Protein AF-A0A9W9X1J3-F1 (afdb_monomer_lite)

Radius of gyration: 23.5 Å; chains: 1; bounding box: 59×31×64 Å

Structure (mmCIF, N/CA/C/O backbone):
data_AF-A0A9W9X1J3-F1
#
_entry.id   AF-A0A9W9X1J3-F1
#
loop_
_atom_site.group_PDB
_atom_site.id
_atom_site.type_symbol
_atom_site.label_atom_id
_atom_site.label_alt_id
_atom_site.label_comp_id
_atom_site.label_asym_id
_atom_site.label_entity_id
_atom_site.label_seq_id
_atom_site.pdbx_PDB_ins_code
_atom_site.Cartn_x
_atom_site.Cartn_y
_atom_site.Cartn_z
_atom_site.occupancy
_atom_site.B_iso_or_equiv
_atom_site.auth_seq_id
_atom_site.auth_comp_id
_atom_site.auth_asym_id
_atom_site.auth_atom_id
_atom_site.pdbx_PDB_model_num
ATOM 1 N N . MET A 1 1 ? 23.531 8.772 -11.572 1.00 43.81 1 MET A N 1
ATOM 2 C CA . MET A 1 1 ? 22.486 8.108 -12.380 1.00 43.81 1 MET A CA 1
ATOM 3 C C . MET A 1 1 ? 21.165 8.314 -11.669 1.00 43.81 1 MET A C 1
ATOM 5 O O . MET A 1 1 ? 21.098 8.002 -10.487 1.00 43.81 1 MET A O 1
ATOM 9 N N . ALA A 1 2 ? 20.182 8.943 -12.313 1.00 55.97 2 ALA A N 1
ATOM 10 C CA . ALA A 1 2 ? 18.883 9.170 -11.688 1.00 55.97 2 ALA A CA 1
ATOM 11 C C . ALA A 1 2 ? 18.196 7.815 -11.471 1.00 55.97 2 ALA A C 1
ATOM 13 O O . ALA A 1 2 ? 18.075 7.030 -12.409 1.00 55.97 2 ALA A O 1
ATOM 14 N N . SER A 1 3 ? 17.802 7.530 -10.230 1.00 65.88 3 SER A N 1
ATOM 15 C CA . SER A 1 3 ? 16.938 6.395 -9.912 1.00 65.88 3 SER A CA 1
ATOM 16 C C . SER A 1 3 ? 15.629 6.577 -10.677 1.00 65.88 3 SER A C 1
ATOM 18 O O . SER A 1 3 ? 14.841 7.455 -10.343 1.00 65.88 3 SER A O 1
ATOM 20 N N . ASN A 1 4 ? 15.382 5.743 -11.685 1.00 74.12 4 ASN A N 1
ATOM 21 C CA . ASN A 1 4 ? 14.089 5.609 -12.367 1.00 74.12 4 ASN A CA 1
ATOM 22 C C . ASN A 1 4 ? 13.047 4.862 -11.509 1.00 74.12 4 ASN A C 1
ATOM 24 O O . ASN A 1 4 ? 12.029 4.395 -12.021 1.00 74.12 4 ASN A O 1
ATOM 28 N N . GLY A 1 5 ? 13.322 4.706 -10.210 1.00 82.00 5 GLY A N 1
ATOM 29 C CA . GLY A 1 5 ? 12.421 4.125 -9.234 1.00 82.00 5 GLY A CA 1
ATOM 30 C C . GLY A 1 5 ? 11.772 5.180 -8.344 1.00 82.00 5 GLY A C 1
ATOM 31 O O . GLY A 1 5 ? 12.446 6.091 -7.859 1.00 82.00 5 GLY A O 1
ATOM 32 N N . SER A 1 6 ? 10.478 5.013 -8.090 1.00 87.56 6 SER A N 1
ATOM 33 C CA . SER A 1 6 ? 9.715 5.735 -7.071 1.00 87.56 6 SER A CA 1
ATOM 34 C C . SER A 1 6 ? 9.300 4.765 -5.970 1.00 87.56 6 SER A C 1
ATOM 36 O O . SER A 1 6 ? 8.973 3.612 -6.243 1.00 87.56 6 SER A O 1
ATOM 38 N N . ALA A 1 7 ? 9.302 5.220 -4.724 1.00 89.94 7 ALA A N 1
ATOM 39 C CA . ALA A 1 7 ? 8.794 4.452 -3.596 1.00 89.94 7 ALA A CA 1
ATOM 40 C C . ALA A 1 7 ? 7.518 5.109 -3.061 1.00 89.94 7 ALA A C 1
ATOM 42 O O . ALA A 1 7 ? 7.412 6.333 -3.011 1.00 89.94 7 ALA A O 1
ATOM 43 N N . PHE A 1 8 ? 6.550 4.278 -2.690 1.00 90.75 8 PHE A N 1
ATOM 44 C CA . PHE A 1 8 ? 5.265 4.675 -2.135 1.00 90.75 8 PHE A CA 1
ATOM 45 C C . PHE A 1 8 ? 5.118 4.050 -0.755 1.00 90.75 8 PHE A C 1
ATOM 47 O O . PHE A 1 8 ? 5.208 2.829 -0.614 1.00 90.75 8 PHE A O 1
ATOM 54 N N . TRP A 1 9 ? 4.874 4.887 0.249 1.00 92.38 9 TRP A N 1
ATOM 55 C CA . TRP A 1 9 ? 4.652 4.467 1.627 1.00 92.38 9 TRP A CA 1
ATOM 56 C C . TRP A 1 9 ? 3.167 4.554 1.946 1.00 92.38 9 TRP A C 1
ATOM 58 O O . TRP A 1 9 ? 2.563 5.623 1.870 1.00 92.38 9 TRP A O 1
ATOM 68 N N . PHE A 1 10 ? 2.581 3.423 2.312 1.00 90.69 10 PHE A N 1
ATOM 69 C CA . PHE A 1 10 ? 1.196 3.323 2.738 1.00 90.69 10 PHE A CA 1
ATOM 70 C C . PHE A 1 10 ? 1.168 3.047 4.232 1.00 90.69 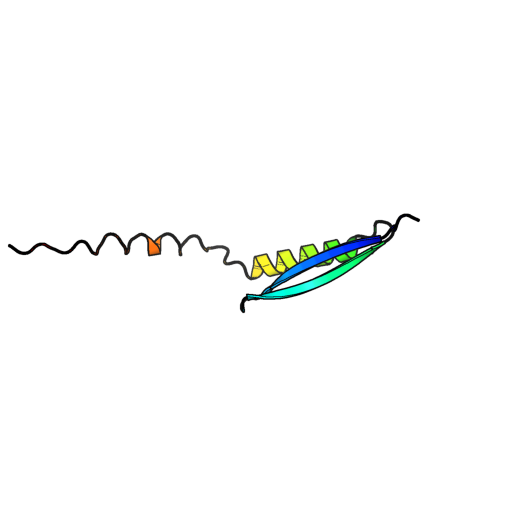10 PHE A C 1
ATOM 72 O O . PHE A 1 10 ? 1.569 1.973 4.682 1.00 90.69 10 PHE A O 1
ATOM 79 N N . LEU A 1 11 ? 0.687 4.023 4.997 1.00 90.69 11 LEU A N 1
ATOM 80 C CA . LEU A 1 11 ? 0.509 3.891 6.434 1.00 90.69 11 LEU A CA 1
ATOM 81 C C . LEU A 1 11 ? -0.961 3.622 6.740 1.00 90.69 11 LEU A C 1
ATOM 83 O O . LEU A 1 11 ? -1.852 4.321 6.256 1.00 90.69 11 LEU A O 1
ATOM 87 N N . LYS A 1 12 ? -1.212 2.620 7.578 1.00 86.12 12 LYS A N 1
ATOM 88 C CA . LYS A 1 12 ? -2.546 2.304 8.084 1.00 86.12 12 LYS A CA 1
ATOM 89 C C . LYS A 1 12 ? -2.512 2.242 9.602 1.00 86.12 12 LYS A C 1
ATOM 91 O O . LYS A 1 12 ? -1.731 1.470 10.161 1.00 86.12 12 LYS A O 1
ATOM 96 N N . ILE A 1 13 ? -3.400 2.998 10.242 1.00 86.50 13 ILE A N 1
ATOM 97 C CA . ILE A 1 13 ? -3.698 2.861 11.665 1.00 86.50 13 ILE A CA 1
ATOM 98 C C . ILE A 1 13 ? -4.808 1.822 11.856 1.00 86.50 13 ILE A C 1
ATOM 100 O O . ILE A 1 13 ? -5.818 1.832 11.149 1.00 86.50 13 ILE A O 1
ATOM 104 N N . SER A 1 14 ? -4.593 0.865 12.748 1.00 82.31 14 SER A N 1
ATOM 105 C CA . SER A 1 14 ? -5.592 -0.134 13.130 1.00 82.31 14 SER A CA 1
ATOM 106 C C . SER A 1 14 ? -6.510 0.381 14.242 1.00 82.31 14 SER A C 1
ATOM 108 O O . SER A 1 14 ? -6.263 1.423 14.844 1.00 82.31 14 SER A O 1
ATOM 110 N N . ASN A 1 15 ? -7.570 -0.375 14.545 1.00 82.12 15 ASN A N 1
ATOM 111 C CA . ASN A 1 15 ? -8.516 -0.029 15.612 1.00 82.12 15 ASN A CA 1
ATOM 112 C C . ASN A 1 15 ? -7.871 0.003 17.008 1.00 82.12 15 ASN A C 1
ATOM 114 O O . ASN A 1 15 ? -8.367 0.696 17.885 1.00 82.12 15 ASN A O 1
ATOM 118 N N . ASP A 1 16 ? -6.775 -0.729 17.219 1.00 89.81 16 ASP A N 1
ATOM 119 C CA . ASP A 1 16 ? -5.962 -0.681 18.440 1.00 89.81 16 ASP A CA 1
ATOM 120 C C . ASP A 1 16 ? -4.878 0.412 18.392 1.00 89.81 16 ASP A C 1
ATOM 122 O O . ASP A 1 16 ? -3.896 0.350 19.130 1.00 89.81 16 ASP A O 1
ATOM 126 N N . SER A 1 17 ? -5.048 1.410 17.519 1.00 84.88 17 SER A N 1
ATOM 127 C CA . SER A 1 17 ? -4.165 2.572 17.360 1.00 84.88 17 SER A CA 1
ATOM 128 C C . SER A 1 17 ? -2.715 2.224 17.003 1.00 84.88 17 SER A C 1
ATOM 130 O O . SER A 1 17 ? -1.807 3.024 17.233 1.00 84.88 17 SER A O 1
ATOM 132 N N . LYS A 1 18 ? -2.473 1.043 16.421 1.00 91.94 18 LYS A N 1
ATOM 133 C CA . LYS A 1 18 ? -1.143 0.640 15.954 1.00 91.94 18 LYS A CA 1
ATOM 134 C C . LYS A 1 18 ? -0.936 1.052 14.506 1.00 91.94 18 LYS A C 1
ATOM 136 O O . LYS A 1 18 ? -1.816 0.896 13.661 1.00 91.94 18 LYS A O 1
ATOM 141 N N . TRP A 1 19 ? 0.261 1.544 14.216 1.00 90.06 19 TRP A N 1
ATOM 142 C CA . TRP A 1 19 ? 0.679 1.849 12.855 1.00 90.06 19 TRP A CA 1
ATOM 143 C C . TRP A 1 19 ? 1.218 0.598 12.170 1.00 90.06 19 TRP A C 1
ATOM 145 O O . TRP A 1 19 ? 2.000 -0.161 12.740 1.00 90.06 19 TRP A O 1
ATOM 155 N N . SER A 1 20 ? 0.798 0.405 10.928 1.00 89.00 20 SER A N 1
ATOM 156 C CA . SER A 1 20 ? 1.353 -0.579 10.004 1.00 89.00 20 SER A CA 1
ATOM 157 C C . SER A 1 20 ? 1.825 0.140 8.747 1.00 89.00 20 SER A C 1
ATOM 159 O O . SER A 1 20 ? 1.146 1.052 8.267 1.00 89.00 20 SER A O 1
ATOM 161 N N . GLU A 1 21 ? 2.991 -0.256 8.242 1.00 92.19 21 GLU A N 1
ATOM 162 C CA . GLU A 1 21 ? 3.625 0.327 7.063 1.00 92.19 21 GLU A CA 1
ATOM 163 C C . GLU A 1 21 ? 3.710 -0.708 5.941 1.00 92.19 21 GLU A C 1
ATOM 165 O O . GLU A 1 21 ? 4.087 -1.862 6.158 1.00 92.19 21 GLU A O 1
ATOM 170 N N . HIS A 1 22 ? 3.384 -0.272 4.728 1.00 90.06 22 HIS A N 1
ATOM 171 C CA . HIS A 1 22 ? 3.595 -1.032 3.507 1.00 90.06 22 HIS A CA 1
ATOM 172 C C . HIS A 1 22 ? 4.315 -0.164 2.479 1.00 90.06 22 HIS A C 1
ATOM 174 O O . HIS A 1 22 ? 3.804 0.880 2.075 1.00 90.06 22 HIS A O 1
ATOM 180 N N . VAL A 1 23 ? 5.491 -0.611 2.038 1.00 92.12 23 VAL A N 1
ATOM 181 C CA . VAL A 1 23 ? 6.294 0.084 1.027 1.00 92.12 23 VAL A CA 1
ATOM 182 C C . VAL A 1 23 ? 6.159 -0.635 -0.308 1.00 92.12 23 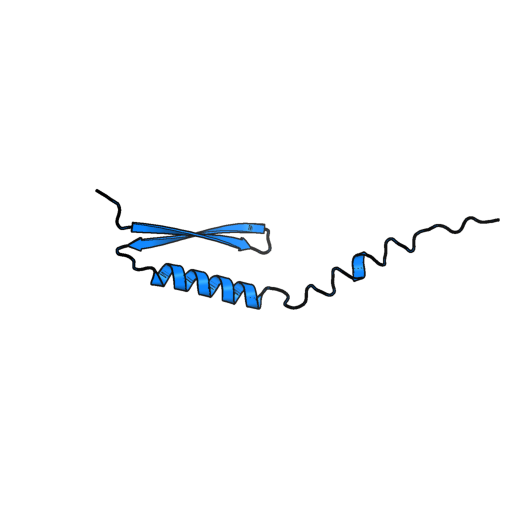VAL A C 1
ATOM 184 O O . VAL A 1 23 ? 6.405 -1.837 -0.399 1.00 92.12 23 VAL A O 1
ATOM 187 N N . VAL A 1 24 ? 5.787 0.104 -1.350 1.00 90.81 24 VAL A N 1
ATOM 188 C CA . VAL A 1 24 ? 5.718 -0.392 -2.728 1.00 90.81 24 VAL A CA 1
ATOM 189 C C . VAL A 1 24 ? 6.700 0.397 -3.575 1.00 90.81 24 VAL A C 1
ATOM 191 O O . VAL A 1 24 ? 6.647 1.624 -3.621 1.00 90.81 24 VAL A O 1
ATOM 194 N N . THR A 1 25 ? 7.601 -0.302 -4.257 1.00 90.38 25 THR A N 1
ATOM 195 C CA . THR A 1 25 ? 8.520 0.312 -5.214 1.00 90.38 25 THR A CA 1
ATOM 196 C C . THR A 1 25 ? 7.966 0.162 -6.626 1.00 90.38 25 THR A C 1
ATOM 198 O O . THR A 1 25 ? 7.524 -0.907 -7.036 1.00 90.38 25 THR A O 1
ATOM 201 N N . ALA A 1 26 ? 7.979 1.259 -7.369 1.00 87.94 26 ALA A N 1
ATOM 202 C CA . ALA A 1 26 ? 7.659 1.319 -8.784 1.00 87.94 26 ALA A CA 1
ATOM 203 C C . ALA A 1 26 ? 8.936 1.652 -9.550 1.00 87.94 26 ALA A C 1
ATOM 205 O O . ALA A 1 26 ? 9.736 2.468 -9.095 1.00 87.94 26 ALA A O 1
ATOM 206 N N . ARG A 1 27 ? 9.123 1.051 -10.721 1.00 85.94 27 ARG A N 1
ATOM 207 C CA . ARG A 1 27 ? 10.156 1.442 -11.687 1.00 85.94 27 ARG A CA 1
ATOM 208 C C . ARG A 1 27 ? 9.503 1.746 -13.018 1.00 85.94 27 ARG A C 1
ATOM 210 O O . ARG A 1 27 ? 8.429 1.219 -13.296 1.00 85.94 27 ARG A O 1
ATOM 217 N N . ASP A 1 28 ? 10.154 2.587 -13.814 1.00 86.88 28 ASP A N 1
ATOM 218 C CA . ASP A 1 28 ? 9.769 2.838 -15.208 1.00 86.88 28 ASP A CA 1
ATOM 219 C C . ASP A 1 28 ? 8.300 3.270 -15.349 1.00 86.88 28 ASP A C 1
ATOM 221 O O . ASP A 1 28 ? 7.589 2.861 -16.262 1.00 86.88 28 ASP A O 1
ATOM 225 N N . ASN A 1 29 ? 7.832 4.086 -14.399 1.00 81.25 29 ASN A N 1
ATOM 226 C CA . ASN A 1 29 ? 6.451 4.564 -14.300 1.00 81.25 29 ASN A CA 1
ATOM 227 C C . ASN A 1 29 ? 5.379 3.461 -14.142 1.00 81.25 29 ASN A C 1
ATOM 229 O O . ASN A 1 29 ? 4.198 3.706 -14.383 1.00 81.25 29 ASN A O 1
ATOM 233 N N . ASN A 1 30 ? 5.753 2.253 -13.708 1.00 87.56 30 ASN A N 1
ATOM 234 C CA . ASN A 1 30 ? 4.809 1.174 -13.421 1.00 87.56 30 ASN A CA 1
ATOM 235 C C . ASN A 1 30 ? 4.199 1.329 -12.018 1.00 87.56 30 ASN A C 1
ATOM 237 O O . ASN A 1 30 ? 4.719 0.809 -11.028 1.00 87.56 30 ASN A O 1
ATOM 241 N N . PHE A 1 31 ? 3.089 2.062 -11.942 1.00 88.50 31 PHE A N 1
ATOM 242 C CA . PHE A 1 31 ? 2.417 2.400 -10.684 1.00 88.50 31 PHE A CA 1
ATOM 243 C C . PHE A 1 31 ? 1.251 1.472 -10.321 1.00 88.50 31 PHE A C 1
ATOM 245 O O . PHE A 1 31 ? 0.629 1.669 -9.278 1.00 88.50 31 PHE A O 1
ATOM 252 N N . GLU A 1 32 ? 0.959 0.452 -11.132 1.00 91.81 32 GLU A N 1
ATOM 253 C CA . GLU A 1 32 ? -0.233 -0.402 -10.988 1.00 91.81 32 GLU A CA 1
ATOM 254 C C . GLU A 1 32 ? -0.350 -1.032 -9.595 1.00 91.81 32 GLU A C 1
ATOM 256 O O . GLU A 1 32 ? -1.420 -1.048 -8.990 1.00 91.81 32 GLU A O 1
ATOM 261 N N . HIS A 1 33 ? 0.771 -1.480 -9.026 1.00 88.88 33 HIS A N 1
ATOM 262 C CA . HIS A 1 33 ? 0.790 -2.074 -7.689 1.00 88.88 33 HIS A CA 1
ATOM 263 C C . HIS A 1 33 ? 0.492 -1.047 -6.587 1.00 88.88 33 HIS A C 1
ATOM 265 O O . HIS A 1 33 ? -0.236 -1.348 -5.639 1.00 88.88 33 HIS A O 1
ATOM 271 N N . ALA A 1 34 ? 1.016 0.175 -6.717 1.00 90.56 34 ALA A N 1
ATOM 272 C CA . ALA A 1 34 ? 0.760 1.253 -5.765 1.00 90.56 34 ALA A CA 1
ATOM 273 C C . ALA A 1 34 ? -0.701 1.727 -5.852 1.00 90.56 34 ALA A C 1
ATOM 275 O O . ALA A 1 34 ? -1.366 1.878 -4.827 1.00 90.56 34 ALA A O 1
ATOM 276 N N . LEU A 1 35 ? -1.233 1.888 -7.068 1.00 92.44 35 LEU A N 1
ATOM 277 C CA . LEU A 1 35 ? -2.634 2.250 -7.296 1.00 92.44 35 LEU A CA 1
ATOM 278 C C . LEU A 1 35 ? -3.588 1.158 -6.801 1.00 92.44 35 LEU A C 1
ATOM 280 O O . LEU A 1 35 ? -4.574 1.461 -6.129 1.00 92.44 35 LEU A O 1
ATOM 284 N N . GLY A 1 36 ? -3.273 -0.112 -7.059 1.00 92.94 36 GLY A N 1
ATOM 285 C CA . GLY A 1 36 ? -4.049 -1.247 -6.567 1.00 92.94 36 GLY A CA 1
ATOM 286 C C . GLY A 1 36 ? -4.143 -1.268 -5.041 1.00 92.94 36 GLY A C 1
ATOM 287 O O . GLY A 1 36 ? -5.236 -1.422 -4.489 1.00 92.94 36 GLY A O 1
ATOM 288 N N . LEU A 1 37 ? -3.022 -1.039 -4.347 1.00 90.75 37 LEU A N 1
ATOM 289 C CA . LEU A 1 37 ? -2.999 -0.974 -2.885 1.00 90.75 37 LEU A CA 1
ATOM 290 C C . LEU A 1 37 ? -3.787 0.231 -2.349 1.00 90.75 37 LEU A C 1
ATOM 292 O O . LEU A 1 37 ? -4.553 0.084 -1.394 1.00 90.75 37 LEU A O 1
ATOM 296 N N . LEU A 1 38 ? -3.669 1.395 -2.995 1.00 91.19 38 LEU A N 1
ATOM 297 C CA . LEU A 1 38 ? -4.433 2.593 -2.645 1.00 91.19 38 LEU A CA 1
ATOM 298 C C . LEU A 1 38 ? -5.948 2.348 -2.737 1.00 91.19 38 LEU A C 1
ATOM 300 O O . LEU A 1 38 ? -6.692 2.626 -1.795 1.00 91.19 38 LEU A O 1
ATOM 304 N N . VAL A 1 39 ? -6.407 1.773 -3.852 1.00 92.62 39 VAL A N 1
ATOM 305 C CA . VAL A 1 39 ? -7.824 1.446 -4.072 1.00 92.62 39 VAL A CA 1
ATOM 306 C C . VAL A 1 39 ? -8.316 0.424 -3.048 1.00 92.62 39 VAL A C 1
ATOM 308 O O . VAL A 1 39 ? -9.420 0.564 -2.516 1.00 92.62 39 VAL A O 1
ATOM 311 N N . TYR A 1 4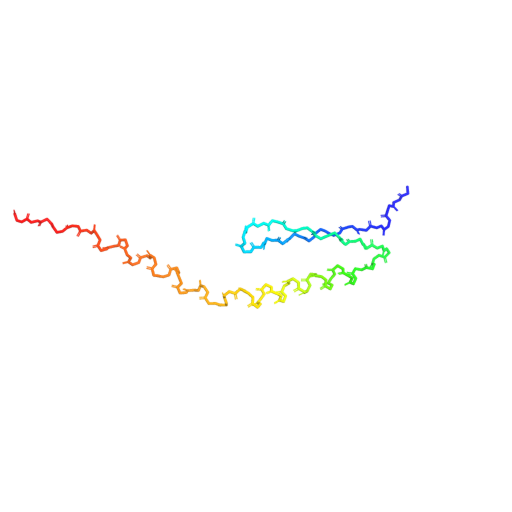0 ? -7.508 -0.593 -2.738 1.00 90.56 40 TYR A N 1
ATOM 312 C CA . TYR A 1 40 ? -7.845 -1.586 -1.721 1.00 90.56 40 TYR A CA 1
ATOM 313 C C . TYR A 1 40 ? -8.049 -0.953 -0.337 1.00 90.56 40 TYR A C 1
ATOM 315 O O . TYR A 1 40 ? -9.048 -1.244 0.329 1.00 90.56 40 TYR A O 1
ATOM 323 N N . LEU A 1 41 ? -7.144 -0.061 0.081 1.00 87.44 41 LEU A N 1
ATOM 324 C CA . LEU A 1 41 ? -7.241 0.638 1.363 1.00 87.44 41 LEU A CA 1
ATOM 325 C C . LEU A 1 41 ? -8.501 1.504 1.441 1.00 87.44 41 LEU A C 1
ATOM 327 O O . LEU A 1 41 ? -9.226 1.413 2.431 1.00 87.44 41 LEU A O 1
ATOM 331 N N . PHE A 1 42 ? -8.821 2.273 0.395 1.00 87.31 42 PHE A N 1
ATOM 332 C CA . PHE A 1 42 ? -10.042 3.083 0.377 1.00 87.31 42 PHE A CA 1
ATOM 333 C C . PHE A 1 42 ? -11.317 2.243 0.410 1.00 87.31 42 PHE A C 1
ATOM 335 O O . PHE A 1 42 ? -12.246 2.580 1.140 1.00 87.31 42 PHE A O 1
ATOM 342 N N . ARG A 1 43 ? -11.367 1.117 -0.313 1.00 90.19 43 ARG A N 1
ATOM 343 C CA . ARG A 1 43 ? -12.515 0.197 -0.248 1.00 90.19 43 ARG A CA 1
ATOM 344 C C . ARG A 1 43 ? -12.693 -0.382 1.152 1.00 90.19 43 ARG A C 1
ATOM 346 O O . ARG A 1 43 ? -13.810 -0.422 1.655 1.00 90.19 43 ARG A O 1
ATOM 353 N N . ARG A 1 44 ? -11.600 -0.802 1.798 1.00 85.69 44 ARG A N 1
ATOM 354 C CA . ARG A 1 44 ? -11.627 -1.274 3.190 1.00 85.69 44 ARG A CA 1
ATOM 355 C C . ARG A 1 44 ? -12.121 -0.183 4.132 1.00 85.69 44 ARG A C 1
ATOM 357 O O . ARG A 1 44 ? -13.023 -0.453 4.915 1.00 85.69 44 ARG A O 1
ATOM 364 N N . ALA A 1 45 ? -11.580 1.026 4.011 1.00 82.00 45 ALA A N 1
ATOM 365 C CA . ALA A 1 45 ? -11.978 2.162 4.829 1.00 82.00 45 ALA A CA 1
ATOM 366 C C . ALA A 1 45 ? -13.459 2.511 4.639 1.00 82.00 45 ALA A C 1
ATOM 368 O O . ALA A 1 45 ? -14.141 2.758 5.623 1.00 82.00 45 ALA A O 1
ATOM 369 N N . ALA A 1 46 ? -13.982 2.471 3.411 1.00 84.50 46 ALA A N 1
ATOM 370 C CA . ALA A 1 46 ? -15.396 2.722 3.133 1.00 84.50 46 ALA A CA 1
ATOM 371 C C . ALA A 1 46 ? -16.327 1.676 3.772 1.00 84.50 46 ALA A C 1
ATOM 373 O O . ALA A 1 46 ? -17.407 2.030 4.229 1.00 84.50 46 ALA A O 1
ATOM 374 N N . LEU A 1 47 ? -15.903 0.408 3.841 1.00 82.62 47 LEU A N 1
ATOM 375 C CA . LEU A 1 47 ? -16.661 -0.658 4.510 1.00 82.62 47 LEU A CA 1
ATOM 376 C C . LEU A 1 47 ? -16.637 -0.541 6.040 1.00 82.62 47 LEU A C 1
ATOM 378 O O . LEU A 1 47 ? -17.575 -0.976 6.700 1.00 82.62 47 LEU A O 1
ATOM 382 N N . THR A 1 48 ? -15.554 -0.010 6.609 1.00 74.38 48 THR A N 1
ATOM 383 C CA . THR A 1 48 ? -15.380 0.112 8.066 1.00 74.38 48 THR A CA 1
ATOM 384 C C . THR A 1 48 ? -15.751 1.486 8.610 1.00 74.38 48 THR A C 1
ATOM 386 O O . THR A 1 48 ? -15.898 1.64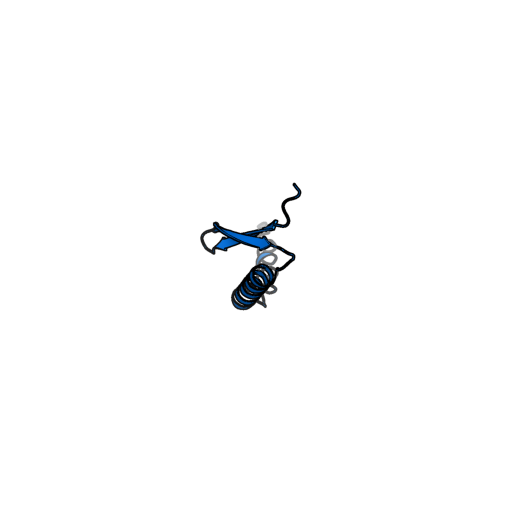3 9.818 1.00 74.38 48 THR A O 1
ATOM 389 N N . SER A 1 49 ? -15.855 2.497 7.748 1.00 65.88 49 SER A N 1
ATOM 390 C CA . SER A 1 49 ? -16.267 3.840 8.132 1.00 65.88 49 SER A CA 1
ATOM 391 C C . SER A 1 49 ? -17.762 3.806 8.435 1.00 65.88 49 SER A C 1
ATOM 393 O O . SER A 1 49 ? -18.542 3.417 7.562 1.00 65.88 49 SER A O 1
ATOM 395 N N . PRO A 1 50 ? -18.199 4.211 9.639 1.00 60.81 50 PRO A N 1
ATOM 396 C CA . PRO A 1 50 ? -19.612 4.403 9.895 1.00 60.81 50 PRO A CA 1
ATOM 397 C C . PRO A 1 50 ? -20.094 5.496 8.942 1.00 60.81 50 PRO A C 1
ATOM 399 O O . PRO A 1 50 ? -19.839 6.680 9.160 1.00 60.81 50 PRO A O 1
ATOM 402 N N . THR A 1 51 ? -20.821 5.118 7.889 1.00 60.59 51 THR A N 1
ATOM 403 C CA . THR A 1 51 ? -21.418 6.057 6.922 1.00 60.59 51 THR A CA 1
ATOM 404 C C . THR A 1 51 ? -22.389 7.046 7.605 1.00 60.59 51 THR A C 1
ATOM 406 O O . THR A 1 51 ? -22.850 7.999 6.989 1.00 60.59 51 THR A O 1
ATOM 409 N N . HIS A 1 52 ? -22.662 6.866 8.905 1.00 50.16 52 HIS A N 1
ATOM 410 C CA . HIS A 1 52 ? -23.644 7.594 9.701 1.00 50.16 52 HIS A CA 1
ATOM 411 C C . HIS A 1 52 ? -23.131 8.114 11.063 1.00 50.16 52 HIS A C 1
ATOM 413 O O . HIS A 1 52 ? -23.914 8.270 11.994 1.00 50.16 52 HIS A O 1
ATOM 419 N N . SER A 1 53 ? -21.858 8.510 11.209 1.00 50.53 53 SER A N 1
ATOM 420 C CA . SER A 1 53 ? -21.424 9.279 12.403 1.00 50.53 53 SER A CA 1
ATOM 421 C C . SER A 1 53 ? -21.954 10.735 12.426 1.00 50.53 53 SER A C 1
ATOM 423 O O . SER A 1 53 ? -21.262 11.653 12.861 1.00 50.53 53 SER A O 1
ATOM 425 N N . LYS A 1 54 ? -23.177 10.973 11.935 1.00 49.91 54 LYS A N 1
ATOM 426 C CA . LYS A 1 54 ? -23.913 12.234 12.109 1.00 49.91 54 LYS A CA 1
ATOM 427 C C . LYS A 1 54 ? -24.827 12.223 13.340 1.00 49.91 54 LYS A C 1
ATOM 429 O O . LYS A 1 54 ? -25.231 13.294 13.770 1.00 49.91 54 LYS A O 1
ATOM 434 N N . GLU A 1 55 ? -25.112 11.065 13.939 1.00 49.25 55 GLU A N 1
ATOM 435 C CA . GLU A 1 55 ? -25.974 10.996 15.134 1.00 49.25 55 GLU A CA 1
ATOM 436 C C . GLU A 1 55 ? -2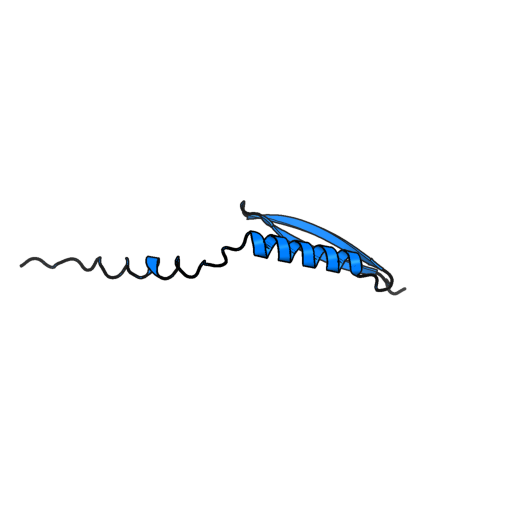5.209 11.143 16.459 1.00 49.25 55 GLU A C 1
ATOM 438 O O . GLU A 1 55 ? -25.749 11.684 17.421 1.00 49.25 55 GLU A O 1
ATOM 443 N N . SER A 1 56 ? -23.925 10.772 16.524 1.00 50.91 56 SER A N 1
ATOM 444 C CA . SER A 1 56 ? -23.189 10.795 17.800 1.00 50.91 56 SER A CA 1
ATOM 445 C C . SER A 1 56 ? -22.755 12.193 18.266 1.00 50.91 56 SER A C 1
ATOM 447 O O . SER A 1 56 ? -22.435 12.355 19.442 1.00 50.91 56 SER A O 1
ATOM 449 N N . SER A 1 57 ? -22.731 13.210 17.395 1.00 51.22 57 SER A N 1
ATOM 450 C CA . SER A 1 57 ? -22.365 14.580 17.799 1.00 51.22 57 SER A CA 1
ATOM 451 C C . SER A 1 57 ? -23.554 15.401 18.307 1.00 51.22 57 SER A C 1
ATOM 453 O O . SER A 1 57 ? -23.359 16.339 19.076 1.00 51.22 57 SER A O 1
ATOM 455 N N . ALA A 1 58 ? -24.787 15.037 17.935 1.00 49.94 58 ALA A N 1
ATOM 456 C CA . ALA A 1 58 ? -25.991 15.738 18.382 1.00 49.94 58 ALA A CA 1
ATOM 457 C C . ALA A 1 58 ? -26.422 15.339 19.804 1.00 49.94 58 ALA A C 1
ATOM 459 O O . ALA A 1 58 ? -27.056 16.133 20.494 1.00 49.94 58 ALA A O 1
ATOM 460 N N . GLN A 1 59 ? -26.047 14.144 20.276 1.00 46.59 59 GLN A N 1
ATOM 461 C CA . GLN A 1 59 ? -26.460 13.650 21.595 1.00 46.59 59 GLN A CA 1
ATOM 462 C C . GLN A 1 59 ? -25.534 14.086 22.746 1.00 46.59 59 GLN A C 1
ATOM 464 O O . GLN A 1 59 ? -25.944 14.049 23.903 1.00 46.59 59 GLN A O 1
ATOM 469 N N . SER A 1 60 ? -24.308 14.545 22.463 1.00 48.44 60 SER A N 1
ATOM 470 C CA . SER A 1 60 ? -23.419 15.054 23.522 1.00 48.44 60 SER A CA 1
ATOM 471 C C . SER A 1 60 ? -23.732 16.496 23.928 1.00 48.44 60 SER A C 1
ATOM 473 O O . SER A 1 60 ? -23.358 16.900 25.023 1.00 48.44 60 SER A O 1
ATOM 475 N N . ARG A 1 61 ? -24.406 17.280 23.075 1.00 46.25 61 ARG A N 1
ATOM 476 C CA . ARG A 1 61 ? -24.636 18.711 23.340 1.00 46.25 61 ARG A CA 1
ATOM 477 C C . ARG A 1 61 ? -25.896 18.988 24.161 1.00 46.25 61 ARG A C 1
ATOM 479 O O . ARG A 1 61 ? -25.991 20.031 24.787 1.00 46.25 61 ARG A O 1
ATOM 486 N N . SER A 1 62 ? -26.842 18.054 24.203 1.00 46.66 62 SER A N 1
ATOM 487 C CA . SER A 1 62 ? -28.082 18.196 24.975 1.00 46.66 62 SER A CA 1
ATOM 488 C C . SER A 1 62 ? -27.955 17.777 26.443 1.00 46.66 62 SER A C 1
ATOM 490 O O . SER A 1 62 ? -28.908 17.945 27.198 1.00 46.66 62 SER A O 1
ATOM 492 N N . ARG A 1 63 ? -26.801 17.248 26.877 1.00 47.28 63 ARG A N 1
ATOM 493 C CA . ARG A 1 63 ? -26.599 16.834 28.277 1.00 47.28 63 ARG A CA 1
ATOM 494 C C . ARG A 1 63 ? -25.956 17.909 29.158 1.00 47.28 63 ARG A C 1
ATOM 496 O O . ARG A 1 63 ? -26.127 17.849 30.368 1.00 47.28 63 ARG A O 1
ATOM 503 N N . GLU A 1 64 ? -25.288 18.904 28.580 1.00 47.03 64 GLU A N 1
ATOM 504 C CA . GLU A 1 64 ? -24.641 19.979 29.352 1.00 47.03 64 GLU A CA 1
ATOM 505 C C . GLU A 1 64 ? -25.601 21.123 29.737 1.00 47.03 64 GLU A C 1
ATOM 507 O O . GLU A 1 64 ? -25.271 21.923 30.604 1.00 47.03 64 GLU A O 1
ATOM 512 N N . GLU A 1 65 ? -26.811 21.191 29.165 1.00 47.91 65 GLU A N 1
ATOM 513 C CA . GLU A 1 65 ? -27.777 22.274 29.445 1.00 47.91 65 GLU A CA 1
ATOM 514 C C . GLU A 1 65 ? -28.783 21.948 30.572 1.00 47.91 65 GLU A C 1
ATOM 516 O O . GLU A 1 65 ? -29.540 22.813 30.997 1.00 47.91 65 GLU A O 1
ATOM 521 N N . SER A 1 66 ? -28.809 20.719 31.104 1.00 53.34 66 SER A N 1
ATOM 522 C CA . SER A 1 66 ? -29.776 20.322 32.152 1.00 53.34 66 SER A CA 1
ATOM 523 C C . SER A 1 66 ? -29.213 20.244 33.574 1.00 53.34 66 SER A C 1
ATOM 525 O O . SER A 1 66 ? -29.938 19.848 34.482 1.00 53.34 66 SER A O 1
ATOM 527 N N . GLU A 1 67 ? -27.967 20.661 33.808 1.00 51.81 67 GLU A N 1
ATOM 528 C CA . GLU A 1 67 ? -27.387 20.744 35.159 1.00 51.81 67 GLU A CA 1
ATOM 529 C C . GLU A 1 67 ? -27.253 22.205 35.631 1.00 51.81 67 GLU A C 1
ATOM 531 O O . GLU A 1 67 ? -26.247 22.623 36.196 1.00 51.81 67 GLU A O 1
ATOM 536 N N . ALA A 1 68 ? -28.298 23.009 35.403 1.00 50.38 68 ALA A N 1
ATOM 537 C CA . ALA A 1 68 ? -28.529 24.245 36.145 1.00 50.38 68 ALA A CA 1
ATOM 538 C C . ALA A 1 68 ? -29.439 23.924 37.343 1.00 50.38 68 ALA A C 1
ATOM 540 O O . ALA A 1 68 ? -30.642 23.710 37.217 1.00 50.38 68 ALA A O 1
ATOM 541 N N . ILE A 1 69 ? -28.802 23.828 38.504 1.00 53.31 69 ILE A N 1
ATOM 542 C CA . ILE A 1 69 ? -29.357 23.533 39.829 1.00 53.31 69 ILE A CA 1
ATOM 543 C C . ILE A 1 69 ? -30.569 24.444 40.146 1.00 53.31 69 ILE A C 1
ATOM 545 O O . ILE A 1 69 ? -30.458 25.660 39.968 1.00 53.31 69 ILE A O 1
ATOM 549 N N . PRO A 1 70 ? -31.700 23.926 40.675 1.00 51.00 70 PRO A N 1
ATOM 550 C CA . PRO A 1 70 ? -32.769 24.771 41.197 1.00 51.00 70 PRO A CA 1
ATOM 551 C C . PRO A 1 70 ? -32.318 25.408 42.519 1.00 51.00 70 PRO A C 1
ATOM 553 O O . PRO A 1 70 ? -32.042 24.710 43.496 1.00 51.00 70 PRO A O 1
ATOM 556 N N . VAL A 1 71 ? -32.242 26.739 42.563 1.00 50.22 71 VAL A N 1
ATOM 557 C CA . VAL A 1 71 ? -32.077 27.481 43.820 1.00 50.22 71 VAL A CA 1
ATOM 558 C C . VAL A 1 71 ? -33.402 27.393 44.584 1.00 50.22 71 VAL A C 1
ATOM 560 O O . VAL A 1 71 ? -34.421 27.920 44.139 1.00 50.22 71 VAL A O 1
ATOM 563 N N . LEU A 1 72 ? -33.385 26.648 45.691 1.00 51.28 72 LEU A N 1
ATOM 564 C CA . LEU A 1 72 ? -34.456 26.580 46.687 1.00 51.28 72 LEU A CA 1
ATOM 565 C C . LEU A 1 72 ? -34.628 27.933 47.403 1.00 51.28 72 LEU A C 1
ATOM 567 O O . LEU A 1 72 ? -33.667 28.689 47.533 1.00 51.28 72 LEU A O 1
ATOM 571 N N . SER A 1 73 ? -35.878 28.167 47.816 1.00 51.16 73 SER A N 1
ATOM 572 C CA . SER A 1 73 ? -36.484 29.348 48.455 1.00 51.16 73 SER A CA 1
ATOM 573 C C . SER A 1 73 ? -35.671 30.090 49.510 1.00 51.16 73 SER A C 1
ATOM 575 O O . SER A 1 73 ? -34.984 29.427 50.315 1.00 51.16 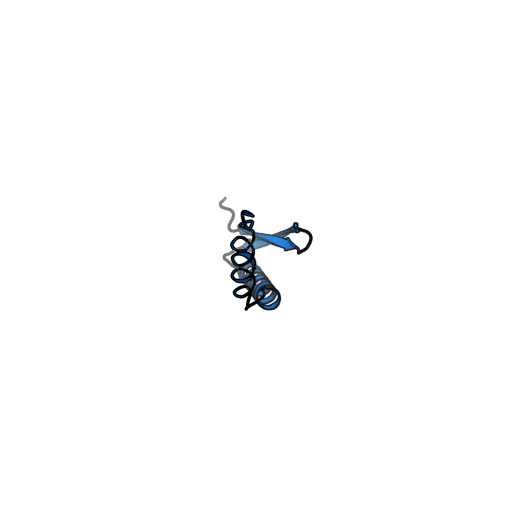73 SER A O 1
#

Organism: NCBI:txid1303715

Secondary structure (DSSP, 8-state):
----EEEEEEEEE-TTS-EEEEEEEEETT--HHHHHHHHHHHHHHHHHS-TTTTSTTTTTTSSSSS-------

pLDDT: mean 73.94, std 18.19, range [43.81, 92.94]

Sequence (73 aa):
MASNGSAFWFLKISNDSKWSEHVVTARDNNFEHALGLLVYLFRRAALTSPTHSKESSAQSRSREESEAIPVLS

Foldseek 3Di:
DDQQKDKDWDWDQDPVRDIDIDIDMDGPPPCVVVVVVVVVVVVVCVVVPPPPPVPVVVVVVVPVPPPPDDDDD